Protein AF-A0A850QKB9-F1 (afdb_monomer_lite)

Foldseek 3Di:
DQPDDAAAFELLVQQDQDPVRHGNPASVVVLVVCVVVVNNVHHYFAFEDDPPRDDPVRHDDDDPPDCLLVLLLCLLPVPADPDLVVRCVVVVHDSVDRDPVNSVSSSVSRRLVRCQVVQHQEAEDPDCSCVDPSRVVSSVVSRSHHYDYPVVVVVVVVVSVVVVPPD

Radius of gyration: 17.12 Å; chains: 1; bounding box: 43×36×48 Å

Sequence (167 aa):
MGSTSRFQLSAIGASERQRNGGYASNFAEFKAKLEGADLGAVQLLKPRGYWGITFYDFCLCASQADLLEQKIHEILFPDKEFLWLDYAYARGLPPENLDQRWRNAKCDVLALWCHIHYDGDVFVTSDKNFHAQTKIDKLQALGSGKILFPKDALALATASLAGSTSG

pLDDT: mean 86.28, std 12.96, range [37.66, 98.12]

Secondary structure (DSSP, 8-state):
-------EEEGGGGGSPPTTS---SSHHHHHHHHHHTT-TTSEEEPPBP-TTTS-GGG-BPPPTT--HHHHHHHHH-TTS-SSHHHHHHHTT--TTS--HHHHHHHHHHHHHHHHHHTT-SEEE---TTTT-HHHHHHHHHTT-BEEE-HHHHHHHHHHHHHHHT--

Organism: NCBI:txid666702

Structure (mmCIF, N/CA/C/O backbone):
data_AF-A0A850QKB9-F1
#
_entry.id   AF-A0A850QKB9-F1
#
loop_
_atom_site.group_PDB
_atom_site.id
_atom_site.type_symbol
_atom_site.label_atom_id
_atom_site.label_alt_id
_atom_site.label_comp_id
_atom_site.label_asym_id
_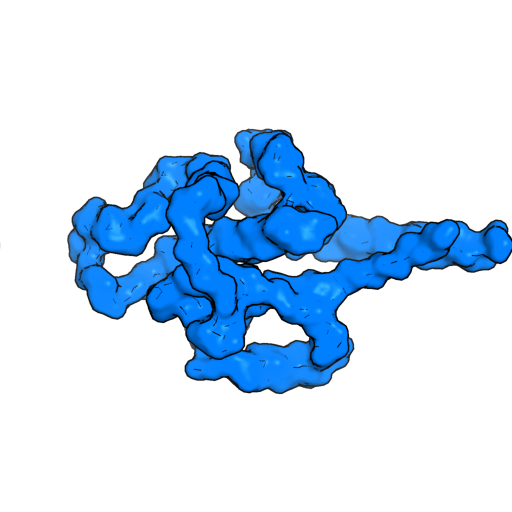atom_site.label_entity_id
_atom_site.label_seq_id
_atom_site.pdbx_PDB_ins_code
_atom_site.Cartn_x
_atom_site.Cartn_y
_atom_site.Cartn_z
_atom_site.occupancy
_atom_site.B_iso_or_equiv
_atom_site.auth_seq_id
_atom_site.auth_comp_id
_atom_site.auth_asym_id
_atom_site.auth_atom_id
_atom_site.pdbx_PDB_model_num
ATOM 1 N N . MET A 1 1 ? -25.062 5.454 17.631 1.00 37.66 1 MET A N 1
ATOM 2 C CA . MET A 1 1 ? -24.365 4.181 17.349 1.00 37.66 1 MET A CA 1
ATOM 3 C C . MET A 1 1 ? -22.896 4.411 17.648 1.00 37.66 1 MET A C 1
ATOM 5 O O . MET A 1 1 ? -22.313 5.278 17.013 1.00 37.66 1 MET A O 1
ATOM 9 N N . GLY A 1 2 ? -22.337 3.757 18.670 1.00 43.41 2 GLY A N 1
ATOM 10 C CA . GLY A 1 2 ? -20.918 3.911 19.001 1.00 43.41 2 GLY A CA 1
ATOM 11 C C . GLY A 1 2 ? -20.066 3.388 17.849 1.00 43.41 2 GLY A C 1
ATOM 12 O O . GLY A 1 2 ? -20.265 2.255 17.415 1.00 43.41 2 GLY A O 1
ATOM 13 N N . SER A 1 3 ? -19.176 4.220 17.312 1.00 45.28 3 SER A N 1
ATOM 14 C CA . SER A 1 3 ? -18.223 3.781 16.294 1.00 45.28 3 SER A CA 1
ATOM 15 C C . SER A 1 3 ? -17.206 2.865 16.968 1.00 45.28 3 SER A C 1
ATOM 17 O O . SER A 1 3 ? -16.334 3.324 17.702 1.00 45.28 3 SER A O 1
ATOM 19 N N . THR A 1 4 ? -17.355 1.552 16.798 1.00 56.59 4 THR A N 1
ATOM 20 C CA . THR A 1 4 ? -16.324 0.597 17.207 1.00 56.59 4 THR A CA 1
ATOM 21 C C . THR A 1 4 ? -15.159 0.737 16.236 1.00 56.59 4 THR A C 1
ATOM 23 O O . THR A 1 4 ? -15.258 0.301 15.088 1.00 56.59 4 THR A O 1
ATOM 26 N N . SER A 1 5 ? -14.062 1.344 16.691 1.00 63.22 5 SER A N 1
ATOM 27 C CA . SER A 1 5 ? -12.806 1.391 15.943 1.00 63.22 5 SER A CA 1
ATOM 28 C C . SER A 1 5 ? -12.376 -0.032 15.592 1.00 63.22 5 SER A C 1
ATOM 30 O O . SER A 1 5 ? -12.066 -0.831 16.476 1.00 63.22 5 SER A O 1
ATOM 32 N N . ARG A 1 6 ? -12.387 -0.366 14.300 1.00 78.44 6 ARG A N 1
ATOM 33 C CA . ARG A 1 6 ? -11.932 -1.665 13.799 1.00 78.44 6 ARG A CA 1
ATOM 34 C C . ARG A 1 6 ? -10.486 -1.547 13.345 1.00 78.44 6 ARG A C 1
ATOM 36 O O . ARG A 1 6 ? -10.175 -0.770 12.451 1.00 78.44 6 ARG A O 1
ATOM 43 N N . PHE A 1 7 ? -9.612 -2.325 13.974 1.00 83.81 7 PHE A N 1
ATOM 44 C CA . PHE A 1 7 ? -8.230 -2.473 13.541 1.00 83.81 7 PHE A CA 1
ATOM 45 C C . PHE A 1 7 ? -8.150 -3.575 12.480 1.00 83.81 7 PHE A C 1
ATOM 47 O O . PHE A 1 7 ? -8.639 -4.687 12.688 1.00 83.81 7 PHE A O 1
ATOM 54 N N . GLN A 1 8 ? -7.564 -3.247 11.333 1.00 89.25 8 GLN A N 1
ATOM 55 C CA . GLN A 1 8 ? -7.410 -4.141 10.190 1.00 89.25 8 GLN A CA 1
ATOM 56 C C . GLN A 1 8 ? -5.962 -4.087 9.713 1.00 89.25 8 GLN A C 1
ATOM 58 O O . GLN A 1 8 ? -5.299 -3.056 9.832 1.00 89.25 8 GLN A O 1
ATOM 63 N N . LEU A 1 9 ? -5.474 -5.191 9.157 1.00 86.38 9 LEU A N 1
ATOM 64 C CA . LEU A 1 9 ? -4.104 -5.298 8.673 1.00 86.38 9 LEU A CA 1
ATOM 65 C C . LEU A 1 9 ? -4.093 -5.822 7.238 1.00 86.38 9 LEU A C 1
ATOM 67 O O . LEU A 1 9 ? -4.705 -6.845 6.935 1.00 86.38 9 LEU A O 1
ATOM 71 N N . SER A 1 10 ? -3.367 -5.147 6.345 1.00 87.38 10 SER A N 1
ATOM 72 C CA . SER A 1 10 ? -3.141 -5.671 4.997 1.00 87.38 10 SER A CA 1
ATOM 73 C C . SER A 1 10 ? -2.278 -6.928 5.058 1.00 87.38 10 SER A C 1
ATOM 75 O O . SER A 1 10 ? -1.168 -6.905 5.593 1.00 87.38 10 SER A O 1
ATOM 77 N N . ALA A 1 11 ? -2.747 -8.022 4.454 1.00 85.56 11 ALA A N 1
ATOM 78 C CA . ALA A 1 11 ? -1.978 -9.264 4.386 1.00 85.56 11 ALA A CA 1
ATOM 79 C C . ALA A 1 11 ? -0.683 -9.137 3.561 1.00 85.56 11 ALA A C 1
ATOM 81 O O . ALA A 1 11 ? 0.174 -10.016 3.626 1.00 85.56 11 ALA A O 1
ATOM 82 N N . ILE A 1 12 ? -0.492 -8.026 2.839 1.00 86.12 12 ILE A N 1
ATOM 83 C CA . ILE A 1 12 ? 0.775 -7.699 2.171 1.00 86.12 12 ILE A CA 1
ATOM 84 C C . ILE A 1 12 ? 1.943 -7.593 3.148 1.00 86.12 12 ILE A C 1
ATOM 86 O O . ILE A 1 12 ? 3.059 -7.922 2.754 1.00 86.12 12 ILE A O 1
ATOM 90 N N . GLY A 1 13 ? 1.700 -7.276 4.425 1.00 75.62 13 GLY A N 1
ATOM 91 C CA . GLY A 1 13 ? 2.746 -7.301 5.454 1.00 75.62 13 GLY A CA 1
ATOM 92 C C . GLY A 1 13 ? 3.464 -8.656 5.567 1.00 75.62 13 GLY A C 1
ATOM 93 O O . GLY A 1 13 ? 4.619 -8.727 5.981 1.00 75.62 13 GLY A O 1
ATOM 94 N N . ALA A 1 14 ? 2.831 -9.748 5.127 1.00 75.06 14 ALA A N 1
ATOM 95 C CA . ALA A 1 14 ? 3.453 -11.069 5.050 1.00 75.06 14 ALA A CA 1
ATOM 96 C C . ALA A 1 14 ? 4.537 -11.174 3.955 1.00 75.06 14 ALA A C 1
ATOM 98 O O . ALA A 1 14 ? 5.446 -11.997 4.045 1.00 75.06 14 ALA A O 1
ATOM 99 N N . SER A 1 15 ? 4.434 -10.328 2.931 1.00 75.25 15 SER A N 1
ATOM 100 C CA . SER A 1 15 ? 5.324 -10.251 1.763 1.00 75.25 15 SER A CA 1
ATOM 101 C C . SER A 1 15 ? 6.463 -9.245 1.967 1.00 75.25 15 SER A C 1
ATOM 103 O O . SER A 1 15 ? 7.350 -9.122 1.118 1.00 75.25 15 SER A O 1
ATOM 105 N N . GLU A 1 16 ? 6.450 -8.524 3.092 1.00 72.75 16 GLU A N 1
ATOM 106 C CA . GLU A 1 16 ? 7.502 -7.598 3.490 1.00 72.75 16 GLU A CA 1
ATOM 107 C C . GLU A 1 16 ? 8.717 -8.330 4.064 1.00 72.75 16 GLU A C 1
ATOM 109 O O . GLU A 1 16 ? 8.626 -9.388 4.705 1.00 72.75 16 GLU A O 1
ATOM 114 N N . ARG A 1 17 ? 9.887 -7.718 3.857 1.00 68.31 17 ARG A N 1
ATOM 115 C CA . ARG A 1 17 ? 11.137 -8.205 4.428 1.00 68.31 17 ARG A CA 1
ATOM 116 C C . ARG A 1 17 ? 11.082 -8.068 5.946 1.00 68.31 17 ARG A C 1
ATOM 118 O O . ARG A 1 17 ? 10.953 -6.979 6.497 1.00 68.31 17 ARG A O 1
ATOM 125 N N . GLN A 1 18 ? 11.232 -9.192 6.619 1.00 67.12 18 GL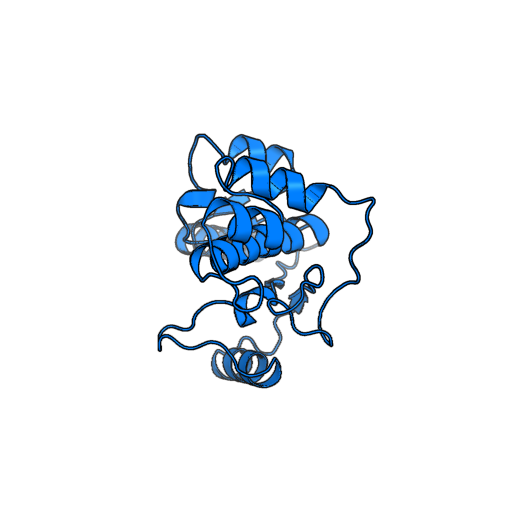N A N 1
ATOM 126 C CA . GLN A 1 18 ? 11.239 -9.285 8.067 1.00 67.12 18 GLN A CA 1
ATOM 127 C C . GLN A 1 18 ? 12.534 -8.672 8.630 1.00 67.12 18 GLN A C 1
ATOM 129 O O . GLN A 1 18 ? 13.555 -8.602 7.942 1.00 67.12 18 GLN A O 1
ATOM 134 N N . ARG A 1 19 ? 12.537 -8.272 9.911 1.00 60.41 19 ARG A N 1
ATOM 135 C CA . ARG A 1 19 ? 13.724 -7.676 10.570 1.00 60.41 19 ARG A CA 1
ATOM 136 C C . ARG A 1 19 ? 14.967 -8.576 10.546 1.00 60.41 19 ARG A C 1
ATOM 138 O O . ARG A 1 19 ? 16.078 -8.065 10.590 1.00 60.41 19 ARG A O 1
ATOM 145 N N . ASN A 1 20 ? 14.790 -9.894 10.443 1.00 58.84 20 ASN A N 1
ATOM 146 C CA . ASN A 1 20 ? 15.881 -10.864 10.296 1.00 58.84 20 ASN A CA 1
ATOM 147 C C . ASN A 1 20 ? 16.424 -10.967 8.854 1.00 58.84 20 ASN A C 1
ATOM 149 O O . ASN A 1 20 ? 17.271 -11.806 8.568 1.00 58.84 20 ASN A O 1
ATOM 153 N N . GLY A 1 21 ? 15.927 -10.137 7.937 1.00 59.12 21 GLY A N 1
ATOM 154 C CA . GLY A 1 21 ? 16.359 -10.077 6.551 1.00 59.12 21 GLY A CA 1
ATOM 155 C C . GLY A 1 21 ? 15.667 -11.063 5.606 1.00 59.12 21 GLY A C 1
ATOM 156 O O . GLY A 1 21 ? 15.880 -10.916 4.403 1.00 59.12 21 GLY A O 1
ATOM 157 N N . GLY A 1 22 ? 14.849 -11.996 6.111 1.00 64.12 22 GLY A N 1
ATOM 158 C CA . GLY A 1 22 ? 14.103 -12.982 5.319 1.00 64.12 22 GLY A CA 1
ATOM 159 C C . GLY A 1 22 ? 12.668 -12.561 4.977 1.00 64.12 22 GLY A C 1
ATOM 160 O O . GLY A 1 22 ? 12.201 -11.503 5.389 1.00 64.12 22 GLY A O 1
ATOM 161 N N . TYR A 1 23 ? 11.960 -13.414 4.239 1.00 65.94 23 TYR A N 1
ATOM 162 C CA . TYR A 1 23 ? 10.522 -13.304 3.956 1.00 65.94 23 TYR A CA 1
ATOM 163 C C . TYR A 1 23 ? 9.784 -14.436 4.683 1.00 65.94 23 TYR A C 1
ATOM 165 O O . TYR A 1 23 ? 10.406 -15.451 5.001 1.00 65.94 23 TYR A O 1
ATOM 173 N N . ALA A 1 24 ? 8.490 -14.276 4.977 1.00 66.00 24 ALA A N 1
ATOM 174 C CA . ALA A 1 24 ? 7.698 -15.405 5.469 1.00 66.00 24 ALA A CA 1
ATOM 175 C C . ALA A 1 24 ? 7.643 -16.485 4.377 1.00 66.00 24 ALA A C 1
ATOM 177 O O . ALA A 1 24 ? 7.373 -16.169 3.217 1.00 66.00 24 ALA A O 1
ATOM 178 N N . SER A 1 25 ? 7.919 -17.742 4.730 1.00 66.31 25 SER A N 1
ATOM 179 C CA . SER A 1 25 ? 7.947 -18.831 3.745 1.00 66.31 25 SER A CA 1
ATOM 180 C C . SER A 1 25 ? 6.536 -19.238 3.303 1.00 66.31 25 SER A C 1
ATOM 182 O O . SER A 1 25 ? 6.339 -19.768 2.211 1.00 66.31 25 SER A O 1
ATOM 184 N N . ASN A 1 26 ? 5.541 -18.961 4.150 1.00 73.38 26 ASN A N 1
ATOM 185 C CA . ASN A 1 26 ? 4.130 -19.221 3.914 1.00 73.38 26 ASN A CA 1
ATOM 186 C C . ASN A 1 26 ? 3.249 -18.284 4.764 1.00 73.38 26 ASN A C 1
ATOM 188 O O . ASN A 1 26 ? 3.707 -17.655 5.721 1.00 73.38 26 ASN A O 1
ATOM 192 N N . PHE A 1 27 ? 1.958 -18.217 4.435 1.00 77.31 27 PHE A N 1
ATOM 193 C CA . PHE A 1 27 ? 1.000 -17.368 5.146 1.00 77.31 27 PHE A CA 1
ATOM 194 C C . PHE A 1 27 ? 0.743 -17.813 6.600 1.00 77.31 27 PHE A C 1
ATOM 196 O O . PHE A 1 27 ? 0.395 -16.990 7.448 1.00 77.31 27 PHE A O 1
ATOM 203 N N . ALA A 1 28 ? 0.932 -19.097 6.926 1.00 81.31 28 ALA A N 1
ATOM 204 C CA . ALA A 1 28 ? 0.740 -19.598 8.288 1.00 81.31 28 ALA A CA 1
ATOM 205 C C . ALA A 1 28 ? 1.791 -19.042 9.261 1.00 81.31 28 ALA A C 1
ATOM 207 O O . ALA A 1 28 ? 1.437 -18.669 10.375 1.00 81.31 28 ALA A O 1
ATOM 208 N N . GLU A 1 29 ? 3.045 -18.880 8.828 1.00 80.50 29 GLU A N 1
ATOM 209 C CA . GLU A 1 29 ? 4.083 -18.207 9.623 1.00 80.50 29 GLU A CA 1
ATOM 210 C C . GLU A 1 29 ? 3.725 -16.753 9.940 1.00 80.50 29 GLU A C 1
ATOM 212 O O . GLU A 1 29 ? 4.010 -16.262 11.033 1.00 80.50 29 GLU A O 1
ATOM 217 N N . PHE A 1 30 ? 3.098 -16.048 8.995 1.00 81.62 30 PHE A N 1
ATOM 218 C CA . PHE A 1 30 ? 2.634 -14.685 9.228 1.00 81.62 30 PHE A CA 1
ATOM 219 C C . PHE A 1 30 ? 1.510 -14.647 10.269 1.00 81.62 30 PHE A C 1
ATOM 221 O O . PHE A 1 30 ? 1.584 -13.858 11.207 1.00 81.62 30 PHE A O 1
ATOM 228 N N . LYS A 1 31 ? 0.526 -15.550 10.174 1.00 81.94 31 LYS A N 1
ATOM 229 C CA . LYS A 1 31 ? -0.536 -15.673 11.188 1.00 81.94 31 LYS A CA 1
ATOM 230 C C . LYS A 1 31 ? 0.018 -16.019 12.570 1.00 81.94 31 LYS A C 1
ATOM 232 O O . LYS A 1 31 ? -0.341 -15.355 13.534 1.00 81.94 31 LYS A O 1
ATOM 237 N N . ALA A 1 32 ? 0.956 -16.961 12.659 1.00 84.12 32 ALA A N 1
ATOM 238 C CA . ALA A 1 32 ? 1.594 -17.330 13.923 1.00 84.12 32 ALA A CA 1
ATOM 239 C C . ALA A 1 32 ? 2.341 -16.147 14.571 1.00 84.12 32 ALA A C 1
ATOM 241 O O . ALA A 1 32 ? 2.332 -15.990 15.790 1.00 84.12 32 ALA A O 1
ATOM 242 N N . LYS A 1 33 ? 2.957 -15.267 13.768 1.00 82.12 33 LYS A N 1
ATOM 243 C CA . LYS A 1 33 ? 3.566 -14.026 14.277 1.00 82.12 33 LYS A CA 1
ATOM 244 C C . LYS A 1 33 ? 2.532 -13.050 14.826 1.00 82.12 33 LYS A C 1
ATOM 246 O O . LYS A 1 33 ? 2.804 -12.409 15.836 1.00 82.12 33 LYS A O 1
ATOM 251 N N . LEU A 1 34 ? 1.376 -12.926 14.174 1.00 84.88 34 LEU A N 1
ATOM 252 C CA . LEU A 1 34 ? 0.285 -12.087 14.671 1.00 84.88 34 LEU A CA 1
ATOM 253 C C . LEU A 1 34 ? -0.281 -12.642 15.974 1.00 84.88 34 LEU A C 1
ATOM 255 O O . LEU A 1 34 ? -0.460 -11.883 16.917 1.00 84.88 34 LEU A O 1
ATOM 259 N N . GLU A 1 35 ? -0.483 -13.955 16.063 1.00 85.38 35 GLU A N 1
ATOM 260 C CA . GLU A 1 35 ? -0.890 -14.623 17.303 1.00 85.38 35 GLU A CA 1
ATOM 261 C C . GLU A 1 35 ? 0.111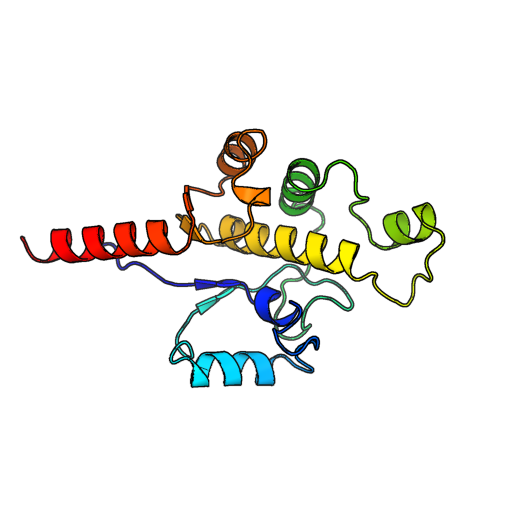 -14.363 18.435 1.00 85.38 35 GLU A C 1
ATOM 263 O O . GLU A 1 35 ? -0.283 -13.935 19.516 1.00 85.38 35 GLU A O 1
ATOM 268 N N . GLY A 1 36 ? 1.413 -14.513 18.172 1.00 84.81 36 GLY A N 1
ATOM 269 C CA . GLY A 1 36 ? 2.464 -14.221 19.153 1.00 84.81 36 GLY A CA 1
ATOM 270 C C . GLY A 1 36 ? 2.562 -12.746 19.570 1.00 84.81 36 GLY A C 1
ATOM 271 O O . GLY A 1 36 ? 3.169 -12.448 20.596 1.00 84.81 36 GLY A O 1
ATOM 272 N N . ALA A 1 37 ? 1.972 -11.831 18.798 1.00 83.12 37 ALA A N 1
ATOM 273 C CA . ALA A 1 37 ? 1.893 -10.402 19.097 1.00 83.12 37 ALA A CA 1
ATOM 274 C C . ALA A 1 37 ? 0.535 -9.979 19.690 1.00 83.12 37 ALA A C 1
ATOM 276 O O . ALA A 1 37 ? 0.271 -8.782 19.777 1.00 83.12 37 ALA A O 1
ATOM 277 N N . ASP A 1 38 ? -0.323 -10.938 20.058 1.00 84.06 38 ASP A N 1
ATOM 278 C CA . ASP A 1 38 ? -1.702 -10.709 20.522 1.00 84.06 38 ASP A CA 1
ATOM 279 C C . ASP A 1 38 ? -2.589 -9.982 19.485 1.00 84.06 38 ASP A C 1
ATOM 281 O O . ASP A 1 38 ? -3.557 -9.290 19.791 1.00 84.06 38 ASP A O 1
ATOM 285 N N . LEU A 1 39 ? -2.251 -10.155 18.204 1.00 83.44 39 LEU A N 1
ATOM 286 C CA . LEU A 1 39 ? -2.967 -9.628 17.041 1.00 83.44 39 LEU A CA 1
ATOM 287 C C . LEU A 1 39 ? -3.691 -10.731 16.260 1.00 83.44 39 LEU A C 1
ATOM 289 O O . LEU A 1 39 ? -4.149 -10.490 15.148 1.00 83.44 39 LEU A O 1
ATOM 293 N N . GLY A 1 40 ? -3.821 -11.942 16.810 1.00 81.44 40 GLY A N 1
ATOM 294 C CA . GLY A 1 40 ? -4.446 -13.078 16.117 1.00 81.44 40 GLY A CA 1
ATOM 295 C C . GLY A 1 40 ? -5.909 -12.841 15.711 1.00 81.44 40 GLY A C 1
ATOM 296 O O . GLY A 1 40 ? -6.383 -13.423 14.740 1.00 81.44 40 GLY A O 1
AT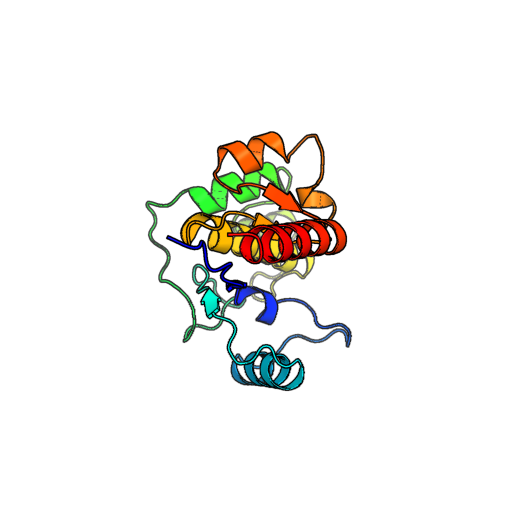OM 297 N N . ALA A 1 41 ? -6.611 -11.946 16.413 1.00 83.81 41 ALA A N 1
ATOM 298 C CA . ALA A 1 41 ? -7.990 -11.565 16.110 1.00 83.81 41 ALA A CA 1
ATOM 299 C C . ALA A 1 41 ? -8.112 -10.412 15.092 1.00 83.81 41 ALA A C 1
ATOM 301 O O . ALA A 1 41 ? -9.230 -10.016 14.756 1.00 83.81 41 ALA A O 1
ATOM 302 N N . VAL A 1 42 ? -6.995 -9.845 14.608 1.00 86.62 42 VAL A N 1
ATOM 303 C CA . VAL A 1 42 ? -7.042 -8.742 13.642 1.00 86.62 42 VAL A CA 1
ATOM 304 C C . VAL A 1 42 ? -7.635 -9.217 12.319 1.00 86.62 42 VAL A C 1
ATOM 306 O O . VAL A 1 42 ? -7.285 -10.274 11.791 1.00 86.62 42 VAL A O 1
ATOM 309 N N . GLN A 1 43 ? -8.521 -8.411 11.741 1.00 89.12 43 GLN A N 1
ATOM 310 C CA . GLN A 1 43 ? -9.031 -8.698 10.410 1.00 89.12 43 GLN A CA 1
ATOM 311 C C . GLN A 1 43 ? -7.916 -8.497 9.377 1.00 89.12 43 GLN A C 1
ATOM 313 O O . GLN A 1 43 ? -7.386 -7.394 9.223 1.00 89.12 43 GLN A O 1
ATOM 318 N N . LEU A 1 44 ? -7.598 -9.561 8.639 1.00 90.38 44 LEU A N 1
ATOM 319 C CA . LEU A 1 44 ? -6.651 -9.516 7.529 1.00 90.38 44 LEU A CA 1
ATOM 320 C C . LEU A 1 44 ? -7.356 -9.156 6.221 1.00 90.38 44 LEU A C 1
ATOM 322 O O . LEU A 1 44 ? -8.297 -9.832 5.801 1.00 90.38 44 LEU A O 1
ATOM 326 N N . LEU A 1 45 ? -6.877 -8.100 5.569 1.00 91.06 45 LEU A N 1
ATOM 327 C CA . LEU A 1 45 ? -7.387 -7.619 4.288 1.00 91.06 45 LEU A CA 1
ATOM 328 C C . LEU A 1 45 ? -6.699 -8.357 3.139 1.00 91.06 45 LEU A C 1
ATOM 330 O O . LEU A 1 45 ? -5.470 -8.485 3.133 1.00 91.06 45 LEU A O 1
ATOM 334 N N . LYS A 1 46 ? -7.483 -8.839 2.167 1.00 91.25 46 LYS A N 1
ATOM 335 C CA . LYS A 1 46 ? -6.960 -9.583 1.014 1.00 91.25 46 LYS A CA 1
ATOM 336 C C . LYS A 1 46 ? -6.498 -8.609 -0.076 1.00 91.25 46 LYS A C 1
ATOM 338 O O . LYS A 1 46 ? -7.327 -7.869 -0.600 1.00 91.25 46 LYS A O 1
ATOM 343 N N . PRO A 1 47 ? -5.216 -8.619 -0.467 1.00 91.50 47 PRO A N 1
ATOM 344 C CA . PRO A 1 47 ? -4.736 -7.802 -1.575 1.00 91.50 47 PRO A CA 1
ATOM 345 C C . PRO A 1 47 ? -5.118 -8.378 -2.934 1.00 91.50 47 PRO A C 1
ATOM 347 O O . PRO A 1 47 ? -5.498 -9.545 -3.044 1.00 91.50 47 PRO A O 1
ATOM 350 N N . ARG A 1 48 ? -4.921 -7.585 -3.992 1.00 90.44 48 ARG A N 1
ATOM 351 C CA . ARG A 1 48 ? -4.889 -8.099 -5.369 1.00 90.44 48 ARG A CA 1
ATOM 352 C C . ARG A 1 48 ? -3.764 -9.114 -5.538 1.00 90.44 48 ARG A C 1
ATOM 354 O O . ARG A 1 48 ? -2.649 -8.887 -5.074 1.00 90.44 48 ARG A O 1
ATOM 361 N N . GLY A 1 49 ? -4.063 -10.219 -6.214 1.00 89.19 49 GLY A N 1
ATOM 362 C CA . GLY A 1 49 ? -3.110 -11.295 -6.457 1.00 89.19 49 GLY A CA 1
ATOM 363 C C . GLY A 1 49 ? -2.001 -10.906 -7.436 1.00 89.19 49 GLY A C 1
ATOM 364 O O . GLY A 1 49 ? -2.283 -10.446 -8.540 1.00 89.19 49 GLY A O 1
ATOM 365 N N . TYR A 1 50 ? -0.749 -11.153 -7.047 1.00 88.44 50 TYR A N 1
ATOM 366 C CA . TYR A 1 50 ? 0.451 -10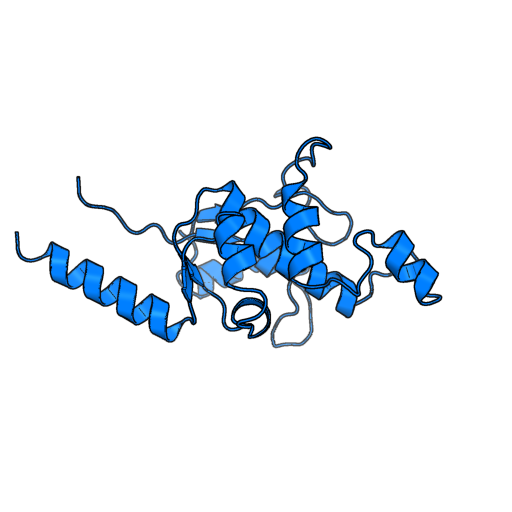.980 -7.867 1.00 88.44 50 TYR A CA 1
ATOM 367 C C . TYR A 1 50 ? 1.387 -12.177 -7.717 1.00 88.44 50 TYR A C 1
ATOM 369 O O . TYR A 1 50 ? 1.731 -12.572 -6.597 1.00 88.44 50 TYR A O 1
ATOM 377 N N . TRP A 1 51 ? 1.847 -12.720 -8.849 1.00 83.94 51 TRP A N 1
ATOM 378 C CA . TRP A 1 51 ? 2.766 -13.855 -8.846 1.00 83.94 51 TRP A CA 1
ATOM 379 C C . TRP A 1 51 ? 4.065 -13.520 -8.108 1.00 83.94 51 TRP A C 1
ATOM 381 O O . TRP A 1 51 ? 4.699 -12.499 -8.371 1.00 83.94 51 TRP A O 1
ATOM 391 N N . GLY A 1 52 ? 4.454 -14.383 -7.166 1.00 82.88 52 GLY A N 1
ATOM 392 C CA . GLY A 1 52 ? 5.678 -14.219 -6.379 1.00 82.88 52 GLY A CA 1
ATOM 393 C C . GLY A 1 52 ? 5.634 -13.095 -5.336 1.00 82.88 52 GLY A C 1
ATOM 394 O O . GLY A 1 52 ? 6.642 -12.888 -4.656 1.00 82.88 52 GLY A O 1
ATOM 395 N N . ILE A 1 53 ? 4.503 -12.393 -5.191 1.00 85.75 53 ILE A N 1
ATOM 396 C CA . ILE A 1 53 ? 4.281 -11.370 -4.160 1.00 85.75 53 ILE A CA 1
ATOM 397 C C . ILE A 1 53 ? 3.258 -11.876 -3.153 1.00 85.75 53 ILE A C 1
ATOM 399 O O . ILE A 1 53 ? 3.591 -12.003 -1.986 1.00 85.75 53 ILE A O 1
ATOM 403 N N . THR A 1 54 ? 2.041 -12.197 -3.591 1.00 85.69 54 THR A N 1
ATOM 404 C CA . THR A 1 54 ? 0.938 -12.563 -2.693 1.00 85.69 54 THR A CA 1
ATOM 405 C C . THR A 1 54 ? 0.791 -14.070 -2.524 1.00 85.69 54 THR A C 1
ATOM 407 O O . THR A 1 54 ? 1.093 -14.836 -3.437 1.00 85.69 54 THR A O 1
ATOM 410 N N . PHE A 1 55 ? 0.214 -14.491 -1.399 1.00 82.94 55 PHE A N 1
ATOM 411 C CA . PHE A 1 55 ? -0.214 -15.874 -1.188 1.00 82.94 55 PHE A CA 1
ATOM 412 C C . PHE A 1 55 ? -1.532 -16.153 -1.928 1.00 82.94 55 PHE A C 1
ATOM 414 O O . PHE A 1 55 ? -2.518 -15.450 -1.713 1.00 82.94 55 PHE A O 1
ATOM 421 N N . TYR A 1 56 ? -1.552 -17.159 -2.811 1.00 77.19 56 TYR A N 1
ATOM 422 C CA . TYR A 1 56 ? -2.693 -17.431 -3.704 1.00 77.19 56 TYR A CA 1
ATOM 423 C C . TYR A 1 56 ? -3.982 -17.834 -2.983 1.00 77.19 56 TYR A C 1
ATOM 425 O O . TYR A 1 56 ? -5.074 -17.571 -3.479 1.00 77.19 56 TYR A O 1
ATOM 433 N N . ASP A 1 57 ? -3.866 -18.457 -1.813 1.00 81.44 57 ASP A N 1
ATOM 434 C CA . ASP A 1 57 ? -4.990 -18.802 -0.940 1.00 81.44 57 ASP A CA 1
ATOM 435 C C . ASP A 1 57 ? -5.567 -17.576 -0.207 1.00 81.44 57 ASP A C 1
ATOM 437 O O . ASP A 1 57 ? -6.675 -17.631 0.334 1.00 81.44 57 ASP A O 1
ATOM 441 N N . PHE A 1 58 ? -4.850 -16.447 -0.224 1.00 84.31 58 PHE A N 1
ATOM 442 C CA . PHE A 1 58 ? -5.219 -15.222 0.477 1.00 84.31 58 PHE A CA 1
ATOM 443 C C . PHE A 1 58 ? -5.044 -13.956 -0.380 1.00 84.31 58 PHE A C 1
ATOM 445 O O . PHE A 1 58 ? -4.489 -12.949 0.061 1.00 84.31 58 PHE A O 1
ATOM 452 N N . CYS A 1 59 ? -5.568 -13.973 -1.607 1.00 89.19 59 CYS A N 1
ATOM 453 C CA . CYS A 1 59 ? -5.645 -12.793 -2.469 1.00 89.19 59 CYS A CA 1
ATOM 454 C C . CYS A 1 59 ? -6.965 -12.724 -3.251 1.00 89.19 59 CYS A C 1
ATOM 456 O O . CYS A 1 59 ? -7.710 -13.699 -3.347 1.00 89.19 59 CYS A O 1
ATOM 458 N N . LEU A 1 60 ? -7.256 -11.554 -3.814 1.00 87.25 60 LEU A N 1
ATOM 459 C CA . LEU A 1 60 ? -8.362 -11.320 -4.735 1.00 87.25 60 LEU A CA 1
ATOM 460 C C . LEU A 1 60 ? -7.883 -11.489 -6.177 1.00 87.25 60 LEU A C 1
ATOM 462 O O . LEU A 1 60 ? -6.785 -11.054 -6.532 1.00 87.25 60 LEU A O 1
ATOM 466 N N . CYS A 1 61 ? -8.722 -12.089 -7.021 1.00 80.94 61 CYS A N 1
ATOM 467 C CA . CYS A 1 61 ? -8.454 -12.130 -8.452 1.00 80.94 61 CYS A CA 1
ATOM 468 C C . CYS A 1 61 ? -8.510 -10.702 -9.009 1.00 80.94 61 CYS A C 1
ATOM 470 O O . CYS A 1 61 ? -9.495 -9.987 -8.813 1.00 80.94 61 CYS A O 1
ATOM 472 N N . ALA A 1 62 ? -7.438 -10.279 -9.673 1.00 72.12 62 ALA A N 1
ATOM 473 C CA . ALA A 1 62 ? -7.352 -8.958 -10.268 1.00 72.12 62 ALA A CA 1
ATOM 474 C C . ALA A 1 62 ? -8.392 -8.820 -11.392 1.00 72.12 62 ALA A C 1
ATOM 476 O O . ALA A 1 62 ? -8.330 -9.536 -12.390 1.00 72.12 62 ALA A O 1
ATOM 477 N N . SER A 1 63 ? -9.326 -7.875 -11.258 1.00 69.06 63 SER A N 1
ATOM 478 C CA . SER A 1 63 ? -10.133 -7.436 -12.399 1.00 69.06 63 SER A CA 1
ATOM 479 C C . SER A 1 63 ? -9.375 -6.349 -13.170 1.00 69.06 63 SER A C 1
ATOM 481 O O . SER A 1 63 ? -8.683 -5.517 -12.575 1.00 69.06 63 SER A O 1
ATOM 483 N N . GLN A 1 64 ? -9.486 -6.348 -14.501 1.00 59.47 64 GLN A N 1
ATOM 484 C CA . GLN A 1 64 ? -8.845 -5.328 -15.345 1.00 59.47 64 GLN A CA 1
ATOM 485 C C . GLN A 1 64 ? -9.497 -3.938 -15.222 1.00 59.47 64 GLN A C 1
ATOM 487 O O . GLN A 1 64 ? -8.893 -2.954 -15.631 1.00 59.47 64 GLN A O 1
ATOM 492 N N . ALA A 1 65 ? -10.709 -3.841 -14.665 1.00 59.81 65 ALA A N 1
ATOM 493 C CA . ALA A 1 65 ? -11.466 -2.590 -14.605 1.00 59.81 65 ALA A CA 1
ATOM 494 C C . ALA A 1 65 ? -11.019 -1.645 -13.473 1.00 59.81 65 ALA A C 1
ATOM 496 O O . ALA A 1 65 ? -11.291 -0.447 -13.534 1.00 59.81 65 ALA A O 1
ATOM 497 N N . ASP A 1 66 ? -10.342 -2.160 -12.444 1.00 75.56 66 ASP A N 1
ATOM 498 C CA . ASP A 1 66 ? -9.894 -1.348 -11.315 1.00 75.56 66 ASP A CA 1
ATOM 499 C C . ASP A 1 66 ? -8.494 -0.759 -11.563 1.00 75.56 66 ASP A C 1
ATOM 501 O O . ASP A 1 66 ? -7.482 -1.463 -11.481 1.00 75.56 66 ASP A O 1
ATOM 505 N N . LEU A 1 67 ? -8.461 0.549 -11.845 1.00 90.69 67 LEU A N 1
ATOM 506 C CA . LEU A 1 67 ? -7.252 1.357 -12.053 1.00 90.69 67 LEU A CA 1
ATOM 507 C C . LEU A 1 67 ? -6.672 1.939 -10.752 1.00 90.69 67 LEU A C 1
ATOM 509 O O . LEU A 1 67 ? -5.683 2.672 -10.8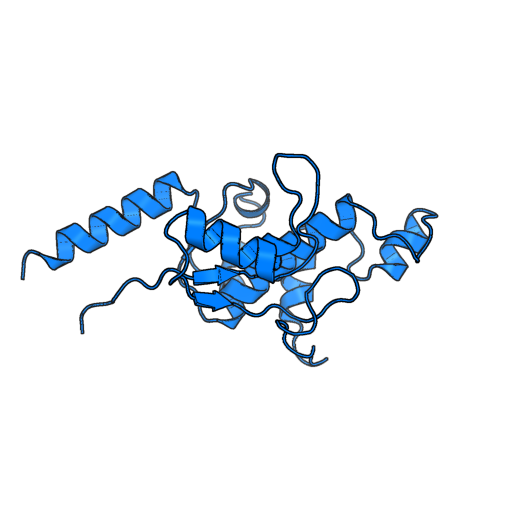07 1.00 90.69 67 LEU A O 1
ATOM 513 N N . LEU A 1 68 ? -7.273 1.672 -9.586 1.00 94.56 68 LEU A N 1
ATOM 514 C CA . LEU A 1 68 ? -6.840 2.255 -8.313 1.00 94.56 68 LEU A CA 1
ATOM 515 C C . LEU A 1 68 ? -5.372 1.941 -8.007 1.00 94.56 68 LEU A C 1
ATOM 517 O O . LEU A 1 68 ? -4.618 2.839 -7.643 1.00 94.56 68 LEU A O 1
ATOM 521 N N . GLU A 1 69 ? -4.949 0.691 -8.208 1.00 95.12 69 GLU A N 1
ATOM 522 C CA . GLU A 1 69 ? -3.561 0.274 -7.971 1.00 95.12 69 GLU A CA 1
ATOM 523 C C . GLU A 1 69 ? -2.571 1.094 -8.809 1.00 95.12 69 GLU A C 1
ATOM 525 O O . GLU A 1 69 ? -1.565 1.582 -8.293 1.00 95.12 69 GLU A O 1
ATOM 530 N N . GLN A 1 70 ? -2.879 1.285 -10.093 1.00 95.56 70 GLN A N 1
ATOM 531 C CA . GLN A 1 70 ? -2.035 2.054 -11.000 1.00 95.56 70 GLN A CA 1
ATOM 532 C C . GLN A 1 70 ? -1.958 3.525 -10.572 1.00 95.56 70 GLN A C 1
ATOM 534 O O . GLN A 1 70 ? -0.865 4.081 -10.502 1.00 95.56 70 GLN A O 1
ATOM 539 N N . LYS A 1 71 ? -3.088 4.139 -10.202 1.00 97.50 71 LYS A N 1
ATOM 540 C CA . LYS A 1 71 ? -3.117 5.530 -9.718 1.00 97.50 71 LYS A CA 1
ATOM 541 C C . LYS A 1 71 ? -2.291 5.715 -8.444 1.00 97.50 71 LYS A C 1
ATOM 543 O O . LYS A 1 71 ? -1.567 6.700 -8.316 1.00 97.50 71 LYS A O 1
ATOM 548 N N . ILE A 1 72 ? -2.372 4.768 -7.506 1.00 97.75 72 ILE A N 1
ATOM 549 C CA . ILE A 1 72 ? -1.545 4.781 -6.292 1.00 97.75 72 ILE A CA 1
ATOM 550 C C . ILE A 1 72 ? -0.060 4.682 -6.667 1.00 97.75 72 ILE A C 1
ATOM 552 O O . ILE A 1 72 ? 0.757 5.452 -6.157 1.00 97.75 72 ILE A O 1
ATOM 556 N N . HIS A 1 73 ? 0.290 3.766 -7.575 1.00 97.69 73 HIS A N 1
ATOM 557 C CA . HIS A 1 73 ? 1.664 3.585 -8.045 1.00 97.69 73 HIS A CA 1
ATOM 558 C C . HIS A 1 73 ? 2.230 4.854 -8.682 1.00 97.69 73 HIS A C 1
ATOM 560 O O . HIS A 1 73 ? 3.331 5.261 -8.330 1.00 97.69 73 HIS A O 1
ATOM 566 N N . GLU A 1 74 ? 1.481 5.510 -9.564 1.00 97.81 74 GLU A N 1
ATOM 567 C CA . GLU A 1 74 ? 1.908 6.746 -10.233 1.00 97.81 74 GLU A CA 1
ATOM 568 C C . GLU A 1 74 ? 2.184 7.887 -9.240 1.00 97.81 74 GLU A C 1
ATOM 570 O O . GLU A 1 74 ? 3.075 8.706 -9.460 1.00 97.81 74 GLU A O 1
ATOM 575 N N . ILE A 1 75 ? 1.468 7.934 -8.111 1.00 98.12 75 ILE A N 1
ATOM 576 C CA . ILE A 1 75 ? 1.717 8.927 -7.055 1.00 98.12 75 ILE A CA 1
ATOM 577 C C . ILE A 1 75 ? 2.949 8.553 -6.221 1.00 98.12 75 ILE A C 1
ATOM 579 O O . ILE A 1 75 ? 3.799 9.404 -5.935 1.00 98.12 75 ILE A O 1
ATOM 583 N N . LEU A 1 76 ? 3.041 7.295 -5.782 1.00 97.69 76 LEU A N 1
ATOM 584 C CA . LEU A 1 76 ? 4.095 6.858 -4.867 1.00 97.69 76 LEU A CA 1
ATOM 585 C C . LEU A 1 76 ? 5.444 6.678 -5.568 1.00 97.69 76 LEU A C 1
ATOM 587 O O . LEU A 1 76 ? 6.475 7.018 -4.980 1.00 97.69 76 LEU A O 1
ATOM 591 N N . PHE A 1 77 ? 5.441 6.194 -6.807 1.00 97.31 77 PHE A N 1
ATOM 592 C CA . PHE A 1 77 ? 6.619 5.760 -7.556 1.00 97.31 77 PHE A CA 1
ATOM 593 C C . PHE A 1 77 ? 6.543 6.149 -9.047 1.00 97.31 77 PHE A C 1
ATOM 595 O O . PHE A 1 77 ? 6.648 5.270 -9.904 1.00 97.31 77 PHE A O 1
ATOM 602 N N . PRO A 1 78 ? 6.417 7.450 -9.380 1.00 96.50 78 PRO A N 1
ATOM 603 C CA . PRO A 1 78 ? 6.255 7.911 -10.766 1.00 96.50 78 PRO A CA 1
ATOM 604 C C . PRO A 1 78 ? 7.398 7.481 -11.699 1.00 96.50 78 PRO A C 1
ATOM 606 O O . PRO A 1 78 ? 7.172 7.243 -12.878 1.00 96.50 78 PRO A O 1
ATOM 609 N N . ASP A 1 79 ? 8.613 7.328 -11.164 1.00 95.56 79 ASP A N 1
ATOM 610 C CA . ASP A 1 79 ? 9.815 6.967 -11.932 1.00 95.56 79 ASP A CA 1
ATOM 611 C C . ASP A 1 79 ? 10.107 5.452 -11.930 1.00 95.56 79 ASP A C 1
ATOM 613 O O . ASP A 1 79 ? 11.229 5.016 -12.210 1.00 95.56 79 ASP A O 1
ATOM 617 N N . LYS A 1 80 ? 9.136 4.626 -11.521 1.00 95.62 80 LYS A N 1
ATOM 618 C CA . LYS A 1 80 ? 9.232 3.163 -11.570 1.00 95.62 80 LYS A CA 1
ATOM 619 C C . LYS A 1 80 ? 8.148 2.611 -12.471 1.00 95.62 80 LYS A C 1
ATOM 621 O O . LYS A 1 80 ? 6.994 3.014 -12.395 1.00 95.62 80 LYS A O 1
ATOM 626 N N . GLU A 1 81 ? 8.498 1.612 -13.255 1.00 96.94 81 GLU A N 1
ATOM 627 C CA . GLU A 1 81 ? 7.564 0.901 -14.104 1.00 96.94 81 GLU A CA 1
ATOM 628 C C . GLU A 1 81 ? 6.572 0.108 -13.245 1.00 96.94 81 GLU A C 1
ATOM 630 O O . GLU A 1 81 ? 6.929 -0.547 -12.256 1.00 96.94 81 GLU A O 1
ATOM 635 N N . PHE A 1 82 ? 5.299 0.190 -13.624 1.00 95.06 82 PHE A N 1
ATOM 636 C CA . PHE A 1 82 ? 4.203 -0.438 -12.894 1.00 95.06 82 PHE A CA 1
ATOM 637 C C . PHE A 1 82 ? 4.247 -1.969 -12.968 1.00 95.06 82 PHE A C 1
ATOM 639 O O . PHE A 1 82 ? 3.981 -2.654 -11.972 1.00 95.06 82 PHE A O 1
ATOM 646 N N . LEU A 1 83 ? 4.580 -2.506 -14.145 1.00 93.88 83 LEU A N 1
ATOM 647 C CA . LEU A 1 83 ? 4.687 -3.938 -14.396 1.00 93.88 83 LEU A CA 1
ATOM 648 C C . LEU A 1 83 ? 6.113 -4.424 -14.133 1.00 93.88 83 LEU A C 1
ATOM 650 O O . LEU A 1 83 ? 7.090 -3.756 -14.467 1.00 93.88 83 LEU A O 1
ATOM 654 N N . TRP A 1 84 ? 6.225 -5.625 -13.560 1.00 93.94 84 TRP A N 1
ATOM 655 C CA . TRP A 1 84 ? 7.521 -6.241 -13.270 1.00 93.94 84 TRP A CA 1
ATOM 656 C C . TRP A 1 84 ? 8.369 -6.424 -14.530 1.00 93.94 84 TRP A C 1
ATOM 658 O O . TRP A 1 84 ? 9.548 -6.090 -14.522 1.00 93.94 84 TRP A O 1
ATOM 668 N N . LEU A 1 85 ? 7.767 -6.931 -15.610 1.00 94.56 85 LEU A N 1
ATOM 669 C CA . LEU A 1 85 ? 8.494 -7.207 -16.850 1.00 94.56 85 LEU A CA 1
ATOM 670 C C . LEU A 1 85 ? 9.093 -5.931 -17.449 1.00 94.56 85 LEU A C 1
ATOM 672 O O . LEU A 1 85 ? 10.253 -5.944 -17.849 1.00 94.56 85 LEU A O 1
ATOM 676 N N . ASP A 1 86 ? 8.349 -4.825 -17.419 1.00 96.25 86 ASP A N 1
ATOM 677 C CA . ASP A 1 86 ? 8.833 -3.524 -17.884 1.00 96.25 86 ASP A CA 1
ATOM 678 C C . ASP A 1 86 ? 9.980 -3.017 -16.999 1.00 96.25 86 ASP A C 1
ATOM 680 O O . ASP A 1 86 ? 11.028 -2.610 -17.502 1.00 96.25 86 ASP A O 1
ATOM 684 N N . TYR A 1 87 ? 9.827 -3.114 -15.671 1.00 96.38 87 TYR A N 1
ATOM 685 C CA . TYR A 1 87 ? 10.868 -2.724 -14.716 1.00 96.38 87 TYR A CA 1
ATOM 686 C C . TYR A 1 87 ? 12.159 -3.530 -14.902 1.00 96.38 87 TYR A C 1
ATOM 688 O O . TYR A 1 87 ? 13.257 -2.965 -14.832 1.00 96.38 87 TYR A O 1
ATOM 696 N N . ALA A 1 88 ? 12.024 -4.845 -15.105 1.00 96.31 88 ALA A N 1
ATOM 697 C CA . ALA A 1 88 ? 13.132 -5.766 -15.299 1.00 96.31 88 ALA A CA 1
ATOM 698 C C . ALA A 1 88 ? 13.846 -5.489 -16.624 1.00 96.31 88 ALA A C 1
ATOM 700 O O . ALA A 1 88 ? 15.068 -5.334 -16.636 1.00 96.31 88 ALA A O 1
ATOM 701 N N . TYR A 1 89 ? 13.087 -5.335 -17.712 1.00 96.62 89 TYR A N 1
ATOM 702 C CA . TYR A 1 89 ? 13.618 -5.015 -19.033 1.00 96.62 89 TYR A CA 1
ATOM 703 C C . TYR A 1 89 ? 14.390 -3.691 -19.032 1.00 96.62 89 TYR A C 1
ATOM 705 O O . TYR A 1 89 ? 15.546 -3.656 -19.454 1.00 96.62 89 TYR A O 1
ATOM 713 N N . ALA A 1 90 ? 13.810 -2.629 -18.463 1.00 96.25 90 ALA A N 1
ATOM 714 C CA . ALA A 1 90 ? 14.439 -1.309 -18.374 1.00 96.25 90 ALA A CA 1
ATOM 715 C C . ALA A 1 90 ? 15.773 -1.306 -17.598 1.00 96.25 90 ALA A C 1
ATOM 717 O O . ALA A 1 90 ? 16.563 -0.370 -17.721 1.00 96.25 90 ALA A O 1
ATOM 718 N N . ARG A 1 91 ? 16.037 -2.342 -16.789 1.00 95.69 91 ARG A N 1
ATOM 719 C CA . ARG A 1 91 ? 17.240 -2.471 -15.948 1.00 95.69 91 ARG A CA 1
ATOM 720 C C . ARG A 1 91 ? 18.128 -3.660 -16.310 1.00 95.69 91 ARG A C 1
ATOM 722 O O . ARG A 1 91 ? 19.113 -3.888 -15.613 1.00 95.69 91 ARG A O 1
ATOM 729 N N . GLY A 1 92 ? 17.803 -4.410 -17.364 1.00 95.81 92 GLY A N 1
ATOM 730 C CA . GLY A 1 92 ? 18.548 -5.612 -17.752 1.00 95.81 92 GLY A CA 1
ATOM 731 C C . GLY A 1 92 ? 18.542 -6.706 -16.679 1.00 95.81 92 GLY A C 1
ATOM 732 O O . GLY A 1 92 ? 19.538 -7.407 -16.511 1.00 95.81 92 GLY A O 1
ATOM 733 N N . LEU A 1 93 ? 17.453 -6.820 -15.914 1.00 94.75 93 LEU A N 1
ATOM 734 C CA . LEU A 1 93 ? 17.303 -7.816 -14.854 1.00 94.75 93 LEU A CA 1
ATOM 735 C C . LEU A 1 93 ? 16.653 -9.106 -15.383 1.00 94.75 93 LEU A C 1
ATOM 737 O O . LEU A 1 93 ? 15.799 -9.039 -16.270 1.00 94.75 93 LEU A O 1
ATOM 741 N N . PRO A 1 94 ? 16.998 -10.273 -14.812 1.00 92.69 94 PRO A N 1
ATOM 742 C CA . PRO A 1 94 ? 16.340 -11.534 -15.139 1.00 92.69 94 PRO A CA 1
ATOM 743 C C . PRO A 1 94 ? 14.855 -11.517 -14.717 1.00 92.69 94 PRO A C 1
ATOM 745 O O . PRO A 1 94 ? 14.566 -11.239 -13.548 1.00 92.69 94 PRO A O 1
ATOM 748 N N . PRO A 1 95 ? 13.898 -11.828 -15.613 1.00 89.00 95 PRO A N 1
ATOM 749 C CA . PRO A 1 95 ? 12.463 -11.751 -15.320 1.00 89.00 95 PRO A CA 1
ATOM 750 C C . PRO A 1 95 ? 11.977 -12.787 -14.294 1.00 89.00 95 PRO A C 1
ATOM 752 O O . PRO A 1 95 ? 10.916 -12.610 -13.700 1.00 89.00 95 PRO A O 1
ATOM 755 N N . GLU A 1 96 ? 12.726 -13.859 -14.056 1.00 88.25 96 GLU A N 1
ATOM 756 C CA . GLU A 1 96 ? 12.385 -14.913 -13.100 1.00 88.25 96 GLU A CA 1
ATOM 757 C C . GLU A 1 96 ? 12.567 -14.498 -11.630 1.00 88.25 96 GLU A C 1
ATOM 759 O O . GLU A 1 96 ? 11.935 -15.078 -10.746 1.00 88.25 96 GLU A O 1
ATOM 764 N N . ASN A 1 97 ? 13.388 -13.478 -11.357 1.00 87.12 97 ASN A N 1
ATOM 765 C CA . ASN A 1 97 ? 13.767 -13.088 -10.001 1.00 87.12 97 ASN A CA 1
ATOM 766 C C . ASN A 1 97 ? 13.328 -11.656 -9.698 1.00 87.12 97 ASN A C 1
ATOM 768 O O . ASN A 1 97 ? 13.995 -10.699 -10.086 1.00 87.12 97 ASN A O 1
ATOM 772 N N . LEU A 1 98 ? 12.226 -11.514 -8.952 1.00 89.19 98 LEU A N 1
ATOM 773 C CA . LEU A 1 98 ? 11.715 -10.206 -8.535 1.00 89.19 98 LEU A CA 1
ATOM 774 C C . LEU A 1 98 ? 12.786 -9.400 -7.784 1.00 89.19 98 LEU A C 1
ATOM 776 O O . LEU A 1 98 ? 13.233 -9.797 -6.705 1.00 89.19 98 LEU A O 1
ATOM 780 N N . ASP A 1 99 ? 13.124 -8.229 -8.321 1.00 93.00 99 ASP A N 1
ATOM 781 C CA . ASP A 1 99 ? 13.997 -7.260 -7.664 1.00 93.00 99 ASP A CA 1
ATOM 782 C C . ASP A 1 99 ? 13.373 -6.778 -6.355 1.00 93.00 99 ASP A C 1
ATOM 784 O O . ASP A 1 99 ? 12.179 -6.470 -6.274 1.00 93.00 99 ASP A O 1
ATOM 788 N N . GLN A 1 100 ? 14.207 -6.641 -5.328 1.00 90.62 100 GLN A N 1
ATOM 789 C CA . GLN A 1 100 ? 13.753 -6.230 -4.006 1.00 90.62 100 GLN A CA 1
ATOM 790 C C . GLN A 1 100 ? 13.153 -4.820 -4.013 1.00 90.62 100 GLN A C 1
ATOM 792 O O . GLN A 1 100 ? 12.189 -4.569 -3.292 1.00 90.62 100 GLN A O 1
ATOM 797 N N . ARG A 1 101 ? 13.685 -3.889 -4.817 1.00 92.44 101 ARG A N 1
ATOM 798 C CA . ARG A 1 101 ? 13.183 -2.505 -4.821 1.00 92.44 101 ARG A CA 1
ATOM 799 C C . ARG A 1 101 ? 11.824 -2.411 -5.500 1.00 92.44 101 ARG A C 1
ATOM 801 O O . ARG A 1 101 ? 10.965 -1.687 -5.004 1.00 92.44 101 ARG A O 1
ATOM 808 N N . TRP A 1 102 ? 11.623 -3.141 -6.598 1.00 94.94 102 TRP A N 1
ATOM 809 C CA . TRP A 1 102 ? 10.311 -3.222 -7.242 1.00 94.94 102 TRP A CA 1
ATOM 810 C C . TRP A 1 102 ? 9.289 -3.923 -6.347 1.00 94.94 102 TRP A C 1
ATOM 812 O O . TRP A 1 102 ? 8.191 -3.408 -6.155 1.00 94.94 102 TRP A O 1
ATOM 822 N N . ARG A 1 103 ? 9.677 -5.044 -5.722 1.00 92.62 103 ARG A N 1
ATOM 823 C CA . ARG A 1 103 ? 8.826 -5.772 -4.773 1.00 92.62 103 ARG A CA 1
ATOM 824 C C . ARG A 1 103 ? 8.355 -4.870 -3.633 1.00 92.62 103 ARG A C 1
ATOM 826 O O . ARG A 1 103 ? 7.160 -4.829 -3.373 1.00 92.62 103 ARG A O 1
ATOM 833 N N . ASN A 1 104 ? 9.262 -4.136 -2.987 1.00 92.38 104 ASN A N 1
ATOM 834 C CA . ASN A 1 104 ? 8.897 -3.237 -1.889 1.00 92.38 104 ASN A CA 1
ATOM 835 C C . ASN A 1 104 ? 7.921 -2.148 -2.355 1.00 92.38 104 ASN A C 1
ATOM 837 O O . ASN A 1 104 ? 6.886 -1.960 -1.729 1.00 92.38 104 ASN A O 1
ATOM 841 N N . ALA A 1 105 ? 8.192 -1.514 -3.502 1.00 94.88 105 ALA A N 1
ATOM 842 C CA . ALA A 1 105 ? 7.289 -0.515 -4.069 1.00 94.88 105 ALA A CA 1
ATOM 843 C C . ALA A 1 105 ? 5.894 -1.097 -4.360 1.00 94.88 105 ALA A C 1
ATOM 845 O O . ALA A 1 105 ? 4.879 -0.475 -4.054 1.00 94.88 105 ALA A O 1
ATOM 846 N N . LYS A 1 106 ? 5.823 -2.317 -4.905 1.00 95.00 106 LYS A N 1
ATOM 847 C CA . LYS A 1 106 ? 4.546 -2.992 -5.154 1.00 95.00 106 LYS A CA 1
ATOM 848 C C . LYS A 1 106 ? 3.823 -3.350 -3.849 1.00 95.00 106 LYS A C 1
ATOM 850 O O . LYS A 1 106 ? 2.607 -3.192 -3.788 1.00 95.00 106 LYS A O 1
ATOM 855 N N . CYS A 1 107 ? 4.537 -3.772 -2.804 1.00 93.75 107 CYS A N 1
ATOM 856 C CA . CYS A 1 107 ? 3.949 -3.995 -1.481 1.00 93.75 107 CYS A CA 1
ATOM 857 C C . CYS A 1 107 ? 3.344 -2.706 -0.903 1.00 93.75 107 CYS A C 1
ATOM 859 O O . CYS A 1 107 ? 2.197 -2.727 -0.468 1.00 93.75 107 CYS A O 1
ATOM 861 N N . ASP A 1 108 ? 4.057 -1.581 -0.974 1.00 95.62 108 ASP A N 1
ATOM 862 C CA . ASP A 1 108 ? 3.561 -0.281 -0.504 1.00 95.62 108 ASP A CA 1
ATOM 863 C C . ASP A 1 108 ? 2.267 0.125 -1.232 1.00 95.62 108 ASP A C 1
ATOM 865 O O . ASP A 1 108 ? 1.278 0.521 -0.608 1.00 95.62 108 ASP A O 1
ATOM 869 N N . VAL A 1 109 ? 2.240 -0.044 -2.560 1.00 96.62 109 VAL A N 1
ATOM 870 C CA . VAL A 1 109 ? 1.050 0.206 -3.386 1.00 96.62 109 VAL A CA 1
ATOM 871 C C . VAL A 1 109 ? -0.114 -0.693 -2.964 1.00 96.62 109 VAL A C 1
ATOM 873 O O . VAL A 1 109 ? -1.221 -0.201 -2.755 1.00 96.62 109 VAL A O 1
ATOM 876 N N . LEU A 1 110 ? 0.118 -2.000 -2.812 1.00 95.38 110 LEU A N 1
ATOM 877 C CA . LEU A 1 110 ? -0.933 -2.956 -2.456 1.00 95.38 110 LEU A CA 1
ATOM 878 C C . LEU A 1 110 ? -1.426 -2.783 -1.012 1.00 95.38 110 LEU A C 1
ATOM 880 O O . LEU A 1 110 ? -2.596 -3.040 -0.734 1.00 95.38 110 LEU A O 1
ATOM 884 N N . ALA A 1 111 ? -0.574 -2.321 -0.095 1.00 95.50 111 ALA A N 1
ATOM 885 C CA . ALA A 1 111 ? -0.967 -1.992 1.271 1.00 95.50 111 ALA A CA 1
ATOM 886 C C . ALA A 1 111 ? -1.990 -0.848 1.297 1.00 95.50 111 ALA A C 1
ATOM 888 O O . ALA A 1 111 ? -3.042 -0.989 1.926 1.00 95.50 111 ALA A O 1
ATOM 889 N N . LEU A 1 112 ? -1.729 0.240 0.564 1.00 96.88 112 LEU A N 1
ATOM 890 C CA . LEU A 1 112 ? -2.681 1.345 0.456 1.00 96.88 112 LEU A CA 1
ATOM 891 C C . LEU A 1 112 ? -3.902 0.980 -0.397 1.00 96.88 112 LEU A C 1
ATOM 893 O O . LEU A 1 112 ? -5.011 1.398 -0.077 1.00 96.88 112 LEU A O 1
ATOM 897 N N . TRP A 1 113 ? -3.728 0.167 -1.443 1.00 96.38 113 TRP A N 1
ATOM 898 C CA . TRP A 1 113 ? -4.854 -0.346 -2.222 1.00 96.38 113 TRP A CA 1
ATOM 899 C C . TRP A 1 113 ? -5.829 -1.117 -1.331 1.00 96.38 113 TRP A C 1
ATOM 901 O O . TRP A 1 113 ? -7.019 -0.835 -1.383 1.00 96.38 113 TRP A O 1
ATOM 911 N N . CYS A 1 114 ? -5.344 -2.021 -0.465 1.00 94.50 114 CYS A N 1
ATOM 912 C CA . CYS A 1 114 ? -6.194 -2.721 0.504 1.00 94.50 114 CYS A CA 1
ATOM 913 C C . CYS A 1 114 ? -6.949 -1.730 1.387 1.00 94.50 114 CYS A C 1
ATOM 915 O O . CYS A 1 114 ? -8.158 -1.840 1.541 1.00 94.50 114 CYS A O 1
ATOM 917 N N . HIS A 1 115 ? -6.238 -0.760 1.958 1.00 95.44 115 HIS A N 1
ATOM 918 C CA . HIS A 1 115 ? -6.840 0.249 2.824 1.00 95.44 115 HIS A CA 1
ATOM 919 C C . HIS A 1 115 ? -8.006 0.976 2.141 1.00 95.44 115 HIS A C 1
ATOM 921 O O . HIS A 1 115 ? -9.090 1.046 2.705 1.00 95.44 115 HIS A O 1
ATOM 927 N N . ILE A 1 116 ? -7.807 1.451 0.910 1.00 95.31 116 ILE A N 1
ATOM 928 C CA . ILE A 1 116 ? -8.841 2.174 0.157 1.00 95.31 116 ILE A CA 1
ATOM 929 C C . ILE A 1 116 ? -9.963 1.227 -0.292 1.00 95.31 116 ILE A C 1
ATOM 931 O O . ILE A 1 116 ? -11.134 1.558 -0.160 1.00 95.31 116 ILE A O 1
ATOM 935 N N . HIS A 1 117 ? -9.626 0.038 -0.797 1.00 94.25 117 HIS A N 1
ATOM 936 C CA . HIS A 1 117 ? -10.597 -0.942 -1.292 1.00 94.25 117 HIS A CA 1
ATOM 937 C C . HIS A 1 117 ? -11.557 -1.445 -0.205 1.00 94.25 117 HIS A C 1
ATOM 939 O O . HIS A 1 117 ? -12.691 -1.803 -0.507 1.00 94.25 117 HIS A O 1
ATOM 945 N N . TYR A 1 118 ? -11.097 -1.492 1.047 1.00 92.81 118 TYR A N 1
ATOM 946 C CA . TYR A 1 118 ? -11.889 -1.906 2.204 1.00 92.81 118 TYR A CA 1
ATOM 947 C C . TYR A 1 118 ? -12.447 -0.722 3.014 1.00 92.81 118 TYR A C 1
ATOM 949 O O . TYR A 1 118 ? -12.823 -0.915 4.170 1.00 92.81 118 TYR A O 1
ATOM 957 N N . ASP A 1 119 ? -12.514 0.473 2.414 1.00 92.88 119 ASP A N 1
ATOM 958 C CA . ASP A 1 119 ? -13.098 1.689 2.998 1.00 92.88 119 ASP A CA 1
ATOM 959 C C . ASP A 1 119 ? -12.473 2.091 4.350 1.00 92.88 119 ASP A C 1
ATOM 961 O O . ASP A 1 119 ? -13.161 2.451 5.306 1.00 92.88 119 ASP A O 1
ATOM 965 N N . GLY A 1 120 ? -11.146 2.002 4.459 1.00 92.44 120 GLY A N 1
ATOM 966 C CA . GLY A 1 120 ? -10.423 2.380 5.668 1.00 92.44 120 GLY A CA 1
ATOM 967 C C . GLY A 1 120 ? -10.385 3.898 5.904 1.00 92.44 120 GLY A C 1
ATOM 968 O O . GLY A 1 120 ? -10.044 4.681 5.019 1.00 92.44 120 GLY A O 1
ATOM 969 N N . ASP A 1 121 ? -10.625 4.326 7.146 1.00 94.00 121 ASP A N 1
ATOM 970 C CA . ASP A 1 121 ? -10.619 5.753 7.516 1.00 94.00 121 ASP A CA 1
ATOM 971 C C . ASP A 1 121 ? -9.212 6.321 7.780 1.00 94.00 121 ASP A C 1
ATOM 973 O O . ASP A 1 121 ? -8.923 7.491 7.504 1.00 94.00 121 ASP A O 1
ATOM 977 N N . VAL A 1 122 ? -8.340 5.508 8.388 1.00 95.56 122 VAL A N 1
ATOM 978 C CA . VAL A 1 122 ? -7.002 5.911 8.843 1.00 95.56 122 VAL A CA 1
ATOM 979 C C . VAL A 1 122 ? -5.962 4.883 8.408 1.00 95.56 122 VAL A C 1
ATOM 981 O O . VAL A 1 122 ? -5.905 3.783 8.953 1.00 95.56 122 VAL A O 1
ATOM 984 N N . PHE A 1 123 ? -5.110 5.257 7.459 1.00 96.69 123 PHE A N 1
ATOM 985 C CA . PHE A 1 123 ? -3.960 4.463 7.047 1.00 96.69 123 PHE A CA 1
ATOM 986 C C . PHE A 1 123 ? -2.764 4.766 7.953 1.00 96.69 123 PHE A C 1
ATOM 988 O O . PHE A 1 123 ? -2.294 5.904 8.032 1.00 96.69 123 PHE A O 1
ATOM 995 N N . VAL A 1 124 ? -2.258 3.753 8.655 1.00 95.62 124 VAL A N 1
ATOM 996 C CA . VAL A 1 124 ? -1.162 3.917 9.620 1.00 95.62 124 VAL A CA 1
ATOM 997 C C . VAL A 1 124 ? 0.135 3.380 9.030 1.00 95.62 124 VAL A C 1
ATOM 999 O O . VAL A 1 124 ? 0.257 2.186 8.774 1.00 95.62 124 VAL A O 1
ATOM 1002 N N . THR A 1 125 ? 1.130 4.247 8.852 1.00 95.50 125 THR A N 1
ATOM 1003 C CA . THR A 1 125 ? 2.457 3.847 8.362 1.00 95.50 125 THR A CA 1
ATOM 1004 C C . THR A 1 125 ? 3.551 4.778 8.874 1.00 95.50 125 THR A C 1
ATOM 1006 O O . THR A 1 125 ? 3.339 5.977 9.066 1.00 95.50 125 THR A O 1
ATOM 1009 N N . SER A 1 126 ? 4.748 4.232 9.101 1.00 94.88 126 SER A N 1
ATOM 1010 C CA . SER A 1 126 ? 5.951 5.023 9.383 1.00 94.88 126 SER A CA 1
ATOM 1011 C C . SER A 1 126 ? 6.734 5.413 8.129 1.00 94.88 126 SER A C 1
ATOM 1013 O O . SER A 1 126 ? 7.715 6.152 8.241 1.00 94.88 126 SER A O 1
ATOM 1015 N N . ASP A 1 127 ? 6.353 4.906 6.954 1.00 94.56 127 ASP A N 1
ATOM 1016 C CA . ASP A 1 127 ? 7.056 5.211 5.712 1.00 94.56 127 ASP A CA 1
ATOM 1017 C C . ASP A 1 127 ? 6.795 6.658 5.276 1.00 94.56 127 ASP A C 1
ATOM 1019 O O . ASP A 1 127 ? 5.685 7.055 4.919 1.00 94.56 127 ASP A O 1
ATOM 1023 N N . LYS A 1 128 ? 7.873 7.447 5.272 1.00 95.19 128 LYS A N 1
ATOM 1024 C CA . LYS A 1 128 ? 7.878 8.865 4.906 1.00 95.19 128 LYS A CA 1
ATOM 1025 C C . LYS A 1 128 ? 7.406 9.112 3.475 1.00 95.19 128 LYS A C 1
ATOM 1027 O O . LYS A 1 128 ? 6.991 10.232 3.190 1.00 95.19 128 LYS A O 1
ATOM 1032 N N . ASN A 1 129 ? 7.449 8.111 2.592 1.00 94.94 129 ASN A N 1
ATOM 1033 C CA . ASN A 1 129 ? 6.962 8.249 1.224 1.00 94.94 129 ASN A CA 1
ATOM 1034 C C . ASN A 1 129 ? 5.469 8.626 1.179 1.00 94.94 129 ASN A C 1
ATOM 1036 O O . ASN A 1 129 ? 5.074 9.476 0.384 1.00 94.94 129 ASN A O 1
ATOM 1040 N N . PHE A 1 130 ? 4.661 8.067 2.085 1.00 96.88 130 PHE A N 1
ATOM 1041 C CA . PHE A 1 130 ? 3.229 8.368 2.209 1.00 96.88 130 PHE A CA 1
ATOM 1042 C C . PHE A 1 130 ? 2.949 9.724 2.867 1.00 96.88 130 PHE A C 1
ATOM 1044 O O . PHE A 1 130 ? 1.905 10.326 2.632 1.00 96.88 130 PHE A O 1
ATOM 1051 N N . HIS A 1 131 ? 3.895 10.217 3.669 1.00 96.88 131 HIS A N 1
ATOM 1052 C CA . HIS A 1 131 ? 3.800 11.491 4.394 1.00 96.88 131 HIS A CA 1
ATOM 1053 C C . HIS A 1 131 ? 4.390 12.674 3.620 1.00 96.88 131 HIS A C 1
ATOM 1055 O O . HIS A 1 131 ? 4.412 13.798 4.120 1.00 96.88 131 HIS A O 1
ATOM 1061 N N . ALA A 1 132 ? 4.909 12.448 2.412 1.00 96.62 132 ALA A N 1
ATOM 1062 C CA . ALA A 1 132 ? 5.466 13.515 1.598 1.00 96.62 132 ALA A CA 1
ATOM 1063 C C . ALA A 1 132 ? 4.369 14.521 1.211 1.00 96.62 132 ALA A C 1
ATOM 1065 O O . ALA A 1 132 ? 3.361 14.146 0.610 1.00 96.62 132 ALA A O 1
ATOM 1066 N N . GLN A 1 133 ? 4.597 15.812 1.481 1.00 94.75 133 GLN A N 1
ATOM 1067 C CA . GLN A 1 133 ? 3.630 16.882 1.189 1.00 94.75 133 GLN A CA 1
ATOM 1068 C C . GLN A 1 133 ? 3.224 16.930 -0.293 1.00 94.75 133 GLN A C 1
ATOM 1070 O O . GLN A 1 133 ? 2.108 17.300 -0.630 1.00 94.75 133 GLN A O 1
ATOM 1075 N N . THR A 1 134 ? 4.116 16.506 -1.190 1.00 95.94 134 THR A N 1
ATOM 1076 C CA . THR A 1 134 ? 3.865 16.434 -2.636 1.00 95.94 134 THR A CA 1
ATOM 1077 C C . THR A 1 134 ? 2.927 15.293 -3.052 1.00 95.94 134 THR A C 1
ATOM 1079 O O . THR A 1 134 ? 2.503 15.246 -4.211 1.00 95.94 134 THR A O 1
ATOM 1082 N N . LYS A 1 135 ? 2.626 14.361 -2.139 1.00 97.25 135 LYS A N 1
ATOM 1083 C CA . LYS A 1 135 ? 1.870 13.128 -2.395 1.00 97.25 135 LYS A CA 1
ATOM 1084 C C . LYS A 1 135 ? 0.602 13.030 -1.556 1.00 97.25 135 LYS A C 1
ATOM 1086 O O . LYS A 1 135 ? -0.401 12.560 -2.082 1.00 97.25 135 LYS A O 1
ATOM 1091 N N . ILE A 1 136 ? 0.631 13.487 -0.303 1.00 96.06 136 ILE A N 1
ATOM 1092 C CA . ILE A 1 136 ? -0.446 13.250 0.669 1.00 96.06 136 ILE A CA 1
ATOM 1093 C C . ILE A 1 136 ? -1.823 13.694 0.156 1.00 96.06 136 ILE A C 1
ATOM 1095 O O . ILE A 1 136 ? -2.742 12.881 0.150 1.00 96.06 136 ILE A O 1
ATOM 1099 N N . ASP A 1 137 ? -1.944 14.900 -0.403 1.00 97.06 137 ASP A N 1
ATOM 1100 C CA . ASP A 1 137 ? -3.221 15.412 -0.923 1.00 97.06 137 ASP A CA 1
ATOM 1101 C C . ASP A 1 137 ? -3.750 14.560 -2.091 1.00 97.06 137 ASP A C 1
ATOM 1103 O O . ASP A 1 137 ? -4.950 14.320 -2.216 1.00 97.06 137 ASP A O 1
ATOM 1107 N N . LYS A 1 138 ? -2.848 14.040 -2.936 1.00 98.12 138 LYS A N 1
ATOM 1108 C CA . LYS A 1 138 ? -3.212 13.166 -4.062 1.00 98.12 138 LYS A CA 1
ATOM 1109 C C . LYS A 1 138 ? -3.681 11.797 -3.575 1.00 98.12 138 LYS A C 1
ATOM 1111 O O . LYS A 1 138 ? -4.637 11.259 -4.120 1.00 98.12 138 LYS A O 1
ATOM 1116 N N . LEU A 1 139 ? -3.027 11.241 -2.553 1.00 97.88 139 LEU A N 1
ATOM 1117 C CA . LEU A 1 139 ? -3.432 9.972 -1.940 1.00 97.88 139 LEU A CA 1
ATOM 1118 C C . LEU A 1 139 ? -4.793 10.111 -1.242 1.00 97.88 139 LEU A C 1
ATOM 1120 O O . LEU A 1 139 ? -5.657 9.249 -1.398 1.00 97.88 139 LEU A O 1
ATOM 1124 N N . GLN A 1 140 ? -5.021 11.236 -0.559 1.00 97.12 140 GLN A N 1
ATOM 1125 C CA . GLN A 1 140 ? -6.306 11.557 0.063 1.00 97.12 140 GLN A CA 1
ATOM 1126 C C . GLN A 1 140 ? -7.423 11.694 -0.968 1.00 97.12 140 GLN A C 1
ATOM 1128 O O . GLN A 1 140 ? -8.510 11.160 -0.757 1.00 97.12 140 GLN A O 1
ATOM 1133 N N . ALA A 1 141 ? -7.143 12.320 -2.113 1.00 97.38 141 ALA A N 1
ATOM 1134 C CA . ALA A 1 141 ? -8.088 12.410 -3.224 1.00 97.38 141 ALA A CA 1
ATOM 1135 C C . ALA A 1 141 ? -8.449 11.040 -3.836 1.00 97.38 141 ALA A C 1
ATOM 1137 O O . ALA A 1 141 ? -9.512 10.910 -4.438 1.00 97.38 141 ALA A O 1
ATOM 1138 N N . LEU A 1 142 ? -7.601 10.016 -3.669 1.00 96.81 142 LEU A N 1
ATOM 1139 C CA . LEU A 1 142 ? -7.917 8.632 -4.042 1.00 96.81 142 LEU A CA 1
ATOM 1140 C C . LEU A 1 142 ? -8.723 7.873 -2.977 1.00 96.81 142 LEU A C 1
ATOM 1142 O O . LEU A 1 142 ? -9.117 6.740 -3.235 1.00 96.81 142 LEU A O 1
ATOM 1146 N N . GLY A 1 143 ? -8.973 8.471 -1.810 1.00 97.00 143 GLY A N 1
ATOM 1147 C CA . GLY A 1 143 ? -9.748 7.855 -0.733 1.00 97.00 143 GLY A CA 1
ATOM 1148 C C . GLY A 1 143 ? -8.915 7.265 0.404 1.00 97.00 143 GLY A C 1
ATOM 1149 O O . GLY A 1 143 ? -9.440 6.479 1.180 1.00 97.00 143 GLY A O 1
ATOM 1150 N N . SER A 1 144 ? -7.635 7.634 0.562 1.00 96.19 144 SER A N 1
ATOM 1151 C CA . SER A 1 144 ? -6.805 7.110 1.666 1.00 96.19 144 SER A CA 1
ATOM 1152 C C . SER A 1 144 ? -7.269 7.514 3.071 1.00 96.19 144 SER A C 1
ATOM 1154 O O . SER A 1 144 ? -6.707 7.038 4.055 1.00 96.19 144 SER A O 1
ATOM 1156 N N . GLY A 1 145 ? -8.206 8.458 3.191 1.00 96.00 145 GLY A N 1
ATOM 1157 C CA . GLY A 1 145 ? -8.555 9.061 4.473 1.00 96.00 145 GLY A CA 1
ATOM 1158 C C . GLY A 1 145 ? -7.338 9.723 5.130 1.00 96.00 145 GLY A C 1
ATOM 1159 O O . GLY A 1 145 ? -6.506 10.341 4.461 1.00 96.00 145 GLY A O 1
ATOM 1160 N N . LYS A 1 146 ? -7.201 9.606 6.453 1.00 96.31 146 LYS A N 1
ATOM 1161 C CA . LYS A 1 146 ? -6.026 10.143 7.160 1.00 96.31 146 LYS A CA 1
ATOM 1162 C C . LYS A 1 146 ? -4.844 9.191 7.012 1.00 96.31 146 LYS A C 1
ATOM 1164 O O . LYS A 1 146 ? -4.974 8.013 7.309 1.00 96.31 146 LYS A O 1
ATOM 1169 N N . ILE A 1 147 ? -3.673 9.710 6.658 1.00 97.44 147 ILE A N 1
ATOM 1170 C CA . ILE A 1 147 ? -2.414 8.960 6.724 1.00 97.44 147 ILE A CA 1
ATOM 1171 C C . ILE A 1 147 ? -1.679 9.434 7.973 1.00 97.44 147 ILE A C 1
ATOM 1173 O O . ILE A 1 147 ? -1.345 10.613 8.075 1.00 97.44 147 ILE A O 1
ATOM 1177 N N . LEU A 1 148 ? -1.462 8.544 8.941 1.00 96.88 148 LEU A N 1
ATOM 1178 C CA . LEU A 1 148 ? -0.882 8.893 10.240 1.00 96.88 148 LEU A CA 1
ATOM 1179 C C . LEU A 1 148 ? 0.363 8.066 10.547 1.00 96.88 148 LEU A C 1
ATOM 1181 O O . LEU A 1 148 ? 0.457 6.885 10.206 1.00 96.88 148 LEU A O 1
ATOM 1185 N N . PHE A 1 149 ? 1.310 8.680 11.257 1.00 96.19 149 PHE A N 1
ATOM 1186 C CA . PHE A 1 149 ? 2.352 7.914 11.927 1.00 96.19 149 PHE A CA 1
ATOM 1187 C C . PHE A 1 149 ? 1.739 7.094 13.074 1.00 96.19 149 PHE A C 1
ATOM 1189 O O . PHE A 1 149 ? 0.748 7.527 13.671 1.00 96.19 149 PHE A O 1
ATOM 1196 N N . PRO A 1 150 ? 2.354 5.962 13.468 1.00 94.12 150 PRO A N 1
ATOM 1197 C CA . PRO A 1 150 ? 1.843 5.124 14.555 1.00 94.12 150 PRO A CA 1
ATOM 1198 C C . PRO A 1 150 ? 1.557 5.883 15.858 1.00 94.12 150 PRO A C 1
ATOM 1200 O O . PRO A 1 150 ? 0.531 5.657 16.494 1.00 94.12 150 PRO A O 1
ATOM 1203 N N . LYS A 1 151 ? 2.426 6.832 16.231 1.00 94.38 151 LYS A N 1
ATOM 1204 C CA . LYS A 1 151 ? 2.247 7.662 17.434 1.00 94.38 151 LYS A CA 1
ATOM 1205 C C . LYS A 1 151 ? 0.977 8.526 17.377 1.00 94.38 151 LYS A C 1
ATOM 1207 O O . LYS A 1 151 ? 0.291 8.674 18.383 1.00 94.38 151 LYS A O 1
ATOM 1212 N N . ASP A 1 152 ? 0.654 9.061 16.201 1.00 94.81 152 ASP A N 1
ATOM 1213 C CA . ASP A 1 152 ? -0.463 9.987 16.011 1.00 94.81 152 ASP A CA 1
ATOM 1214 C C . ASP A 1 152 ? -1.778 9.203 15.911 1.00 94.81 152 ASP A C 1
ATOM 1216 O O . ASP A 1 152 ? -2.800 9.617 16.456 1.00 94.81 152 ASP A O 1
ATOM 1220 N N . ALA A 1 153 ? -1.735 8.016 15.296 1.00 92.81 153 ALA A N 1
ATOM 1221 C CA . ALA A 1 153 ? -2.848 7.072 15.289 1.00 92.81 153 ALA A CA 1
ATOM 1222 C C . ALA A 1 153 ? -3.199 6.581 16.704 1.00 92.81 153 ALA A C 1
ATOM 1224 O O . ALA A 1 153 ? -4.376 6.513 17.056 1.00 92.81 153 ALA A O 1
ATOM 1225 N N . LEU A 1 154 ? -2.192 6.298 17.540 1.00 90.44 154 LEU A N 1
ATOM 1226 C CA . LEU A 1 154 ? -2.401 5.915 18.939 1.00 90.44 154 LEU A CA 1
ATOM 1227 C C . LEU A 1 154 ? -3.062 7.043 19.744 1.00 90.44 154 LEU A C 1
ATOM 1229 O O . LEU A 1 154 ? -4.013 6.799 20.490 1.00 90.44 154 LEU A O 1
ATOM 1233 N N . ALA A 1 155 ? -2.587 8.280 19.576 1.00 91.44 155 ALA A N 1
ATOM 1234 C CA . ALA A 1 155 ? -3.182 9.448 20.220 1.00 91.44 155 ALA A CA 1
ATOM 1235 C C . ALA A 1 155 ? -4.650 9.639 19.801 1.00 91.44 155 ALA A C 1
ATOM 1237 O O . ALA A 1 155 ? -5.514 9.840 20.657 1.00 91.44 155 ALA A O 1
ATOM 1238 N N . LEU A 1 156 ? -4.944 9.498 18.503 1.00 89.38 156 LEU A N 1
ATOM 1239 C CA . LEU A 1 156 ? -6.305 9.560 17.971 1.00 89.38 156 LEU A CA 1
ATOM 1240 C C . LEU A 1 156 ? -7.205 8.476 18.585 1.00 89.38 156 LEU A C 1
ATOM 1242 O O . LEU A 1 156 ? -8.288 8.790 19.073 1.00 89.38 156 LEU A O 1
ATOM 1246 N N . ALA A 1 157 ? -6.744 7.222 18.615 1.00 86.69 157 ALA A N 1
ATOM 1247 C CA . ALA A 1 157 ? -7.500 6.104 19.177 1.00 86.69 157 ALA A CA 1
ATOM 1248 C C . ALA A 1 157 ? -7.799 6.301 20.674 1.00 86.69 157 ALA A C 1
ATOM 1250 O O . ALA A 1 157 ? -8.914 6.047 21.129 1.00 86.69 157 ALA A O 1
ATOM 1251 N N . THR A 1 158 ? -6.824 6.812 21.430 1.00 87.25 158 THR A N 1
ATOM 1252 C CA . THR A 1 158 ? -6.962 7.067 22.872 1.00 87.25 158 THR A CA 1
ATOM 1253 C C . THR A 1 158 ? -7.991 8.166 23.146 1.00 87.25 158 THR A C 1
ATOM 1255 O O . THR A 1 158 ? -8.840 8.018 24.026 1.00 87.25 158 THR A O 1
ATOM 1258 N N . ALA A 1 159 ? -7.971 9.246 22.358 1.00 84.44 159 ALA A N 1
ATOM 1259 C CA . ALA A 1 159 ? -8.940 10.333 22.472 1.00 84.44 159 ALA A CA 1
ATOM 1260 C C . ALA A 1 159 ? -10.377 9.867 22.168 1.00 84.44 159 ALA A C 1
ATOM 1262 O O . ALA A 1 159 ? -11.311 10.241 22.879 1.00 84.44 159 ALA A O 1
ATOM 1263 N N . SER A 1 160 ? -10.561 9.009 21.157 1.00 79.94 160 SER A N 1
ATOM 1264 C CA . SER A 1 160 ? -11.874 8.442 20.818 1.00 79.94 160 SER A CA 1
ATOM 1265 C C . SER A 1 160 ? -12.448 7.554 21.928 1.00 79.94 160 SER A C 1
ATOM 1267 O O . SER A 1 160 ? -13.653 7.594 22.183 1.00 79.94 160 SER A O 1
ATOM 1269 N N . LEU A 1 161 ? -11.599 6.790 22.624 1.00 76.25 161 LEU A N 1
ATOM 1270 C CA . LEU A 1 161 ? -12.021 5.963 23.759 1.00 76.25 161 LEU A CA 1
ATOM 1271 C C . LEU A 1 161 ? -12.451 6.819 24.959 1.00 76.25 161 LEU A C 1
ATOM 1273 O O . LEU A 1 161 ? -13.509 6.569 25.531 1.00 76.25 161 LEU A O 1
ATOM 1277 N N . ALA A 1 162 ? -11.693 7.869 25.289 1.00 75.12 162 ALA A N 1
ATOM 1278 C CA . ALA A 1 162 ? -12.009 8.769 26.402 1.00 75.12 162 ALA A CA 1
ATOM 1279 C C . ALA A 1 162 ? -13.304 9.578 26.187 1.00 75.12 162 ALA A C 1
ATOM 1281 O O . ALA A 1 162 ? -14.026 9.868 27.138 1.00 75.12 162 ALA A O 1
ATOM 1282 N N . GLY A 1 163 ? -13.630 9.928 24.937 1.00 65.25 163 GLY A N 1
ATOM 1283 C CA . GLY A 1 163 ? -14.886 10.608 24.600 1.00 65.25 163 GLY A CA 1
ATOM 1284 C C . GLY A 1 163 ? -16.130 9.713 24.675 1.00 65.25 163 GLY A C 1
ATOM 1285 O O . GLY A 1 163 ? -17.240 10.227 24.775 1.00 65.25 163 GLY A O 1
ATOM 1286 N N . SER A 1 164 ? -15.956 8.388 24.652 1.00 59.28 164 SER A N 1
ATOM 1287 C CA . SER A 1 164 ? -17.057 7.411 24.661 1.00 59.28 164 SER A CA 1
ATOM 1288 C C . SER A 1 164 ? -17.524 7.030 26.074 1.00 59.28 164 SER A C 1
ATOM 1290 O O . SER A 1 164 ? -18.577 6.422 26.221 1.00 59.28 164 SER A O 1
ATOM 1292 N N . THR A 1 165 ? -16.758 7.386 27.110 1.00 55.97 165 THR A N 1
ATOM 1293 C CA . THR A 1 165 ? -17.046 7.090 28.529 1.00 55.97 165 THR A CA 1
ATOM 1294 C C . THR A 1 165 ? -17.813 8.196 29.266 1.00 55.97 165 THR A C 1
ATOM 1296 O O . THR A 1 165 ? -18.066 8.067 30.460 1.00 55.97 165 THR A O 1
ATOM 1299 N N . SER A 1 166 ? -18.180 9.277 28.575 1.00 50.69 166 SER A N 1
ATOM 1300 C CA . SER A 1 166 ? -18.754 10.497 29.171 1.00 50.69 166 SER A CA 1
ATOM 1301 C C . SER A 1 166 ? -20.245 10.709 28.862 1.00 50.69 166 SER A C 1
ATOM 1303 O O . SER A 1 166 ? -20.726 11.833 29.007 1.00 50.69 166 SER A O 1
ATOM 1305 N N . GLY A 1 167 ? -20.960 9.682 28.389 1.00 43.06 167 GLY A N 1
ATOM 1306 C CA . GLY A 1 167 ? -22.356 9.767 27.933 1.00 43.06 167 GLY A CA 1
ATOM 1307 C C . GLY A 1 167 ? -23.263 8.722 28.555 1.00 43.06 167 GLY A C 1
ATOM 1308 O O . GLY A 1 167 ? -22.777 7.592 28.780 1.00 43.06 167 GLY A O 1
#